Protein AF-A0A497SAX4-F1 (afdb_monomer)

Secondary structure (DSSP, 8-state):
-HHHHHHHHHHHHHHHHHHHHHHHHHHHHHHHHHHHS-S--TTTT-TTHHHHHHHHHHHHHHHHHHHHHHTT--

Foldseek 3Di:
DVVVVVVVVVVLLVVLVVVLVCVLPVQLVVLCVVVVDPDDDVQPPDPCSVVVSVVVNVVVSVVSVVVSVVVVSD

Nearest PDB structures (foldseek):
  8q8p-assembly1_A  TM=6.757E-01  e=1.293E-01  Thermochaetoides thermophila
  8q8q-assembly1_A  TM=6.923E-01  e=2.482E-01  Thermochaetoides thermophila

Structure (mmCIF, N/CA/C/O backbone):
data_AF-A0A497SAX4-F1
#
_entry.id   AF-A0A497SAX4-F1
#
loop_
_atom_site.group_PDB
_atom_site.id
_atom_site.type_symbol
_atom_site.label_atom_id
_atom_site.label_alt_id
_atom_site.label_comp_id
_atom_site.label_asym_id
_atom_site.label_entity_id
_atom_site.label_seq_id
_atom_site.pdbx_PDB_ins_code
_atom_site.Cartn_x
_atom_site.Cartn_y
_atom_site.Cartn_z
_atom_site.occupancy
_atom_site.B_iso_or_equiv
_atom_site.auth_seq_id
_atom_site.auth_comp_id
_atom_site.auth_asym_id
_atom_site.auth_atom_id
_atom_site.pdbx_PDB_model_num
ATOM 1 N N . GLU A 1 1 ? -12.327 -0.237 36.734 1.00 62.91 1 GLU A N 1
ATOM 2 C CA . GLU A 1 1 ? -12.494 -1.212 35.632 1.00 62.91 1 GLU A CA 1
ATOM 3 C C . GLU A 1 1 ? -13.056 -0.578 34.360 1.00 62.91 1 GLU A C 1
ATOM 5 O O . GLU A 1 1 ? -12.349 -0.586 33.363 1.00 62.91 1 GLU A O 1
ATOM 10 N N . ALA A 1 2 ? -14.219 0.092 34.391 1.00 70.38 2 ALA A N 1
ATOM 11 C CA . ALA A 1 2 ? -14.780 0.776 33.211 1.00 70.38 2 ALA A CA 1
ATOM 12 C C . ALA A 1 2 ? -13.837 1.817 32.558 1.00 70.38 2 ALA A C 1
ATOM 14 O O . ALA A 1 2 ? -13.699 1.836 31.339 1.00 70.38 2 ALA A O 1
ATOM 15 N N . TYR A 1 3 ? -13.121 2.635 33.344 1.00 68.50 3 TYR A N 1
ATOM 16 C CA . TYR A 1 3 ? -12.142 3.605 32.817 1.00 68.50 3 TYR A CA 1
ATOM 17 C C . TYR A 1 3 ? -10.975 2.944 32.070 1.00 68.50 3 TYR A C 1
ATOM 19 O O . TYR A 1 3 ? -10.560 3.424 31.016 1.00 68.50 3 TYR A O 1
ATOM 27 N N . SER A 1 4 ? -10.480 1.816 32.581 1.00 73.12 4 SER A N 1
ATOM 28 C CA . SER A 1 4 ? -9.405 1.052 31.948 1.00 73.12 4 SER A CA 1
ATOM 29 C C . SER A 1 4 ? -9.873 0.434 30.626 1.00 73.12 4 SER A C 1
ATOM 31 O O . SER A 1 4 ? -9.138 0.476 29.645 1.00 73.12 4 SER A O 1
ATOM 33 N N . THR A 1 5 ? -11.121 -0.046 30.547 1.00 71.19 5 THR A N 1
ATOM 34 C CA . THR A 1 5 ? -11.717 -0.562 29.301 1.00 71.19 5 THR A CA 1
ATOM 35 C C . THR A 1 5 ? -11.867 0.523 28.230 1.00 71.19 5 THR A C 1
ATOM 37 O O . THR A 1 5 ? -11.574 0.275 27.060 1.00 71.19 5 THR A O 1
ATOM 40 N N . VAL A 1 6 ? -12.274 1.740 28.609 1.00 74.19 6 VAL A N 1
ATOM 41 C CA . VAL A 1 6 ? -12.391 2.873 27.670 1.00 74.19 6 VAL A CA 1
ATOM 42 C C . VAL A 1 6 ? -11.010 3.301 27.161 1.00 74.19 6 VAL A C 1
ATOM 44 O O . VAL A 1 6 ? -10.839 3.519 25.960 1.00 74.19 6 VAL A O 1
ATOM 47 N N . LEU A 1 7 ? -10.003 3.350 28.039 1.00 76.88 7 LEU A N 1
ATOM 48 C CA . LEU A 1 7 ? -8.625 3.670 27.660 1.00 76.88 7 LEU A CA 1
ATOM 49 C C . LEU A 1 7 ? -8.037 2.623 26.698 1.00 76.88 7 LEU A C 1
ATOM 51 O O . LEU A 1 7 ? -7.508 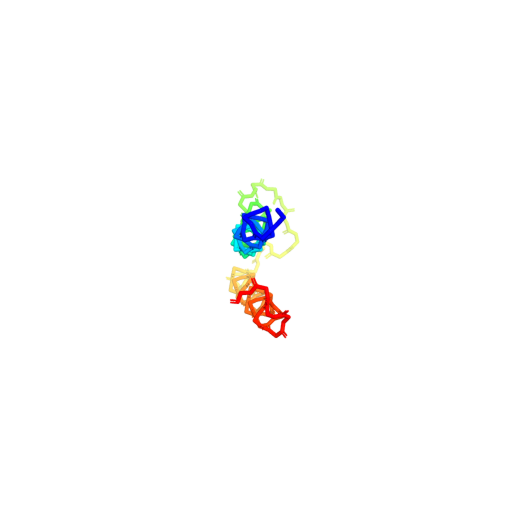2.986 25.647 1.00 76.88 7 LEU A O 1
ATOM 55 N N . SER A 1 8 ? -8.185 1.331 27.002 1.00 74.88 8 SER A N 1
ATOM 56 C CA . SER A 1 8 ? -7.713 0.242 26.136 1.00 74.88 8 SER A CA 1
ATOM 57 C C . SER A 1 8 ? -8.431 0.201 24.783 1.00 74.88 8 SER A C 1
ATOM 59 O O . SER A 1 8 ? -7.786 -0.051 23.766 1.00 74.88 8 SER A O 1
ATOM 61 N N . ASN A 1 9 ? -9.734 0.503 24.725 1.00 79.88 9 ASN A N 1
ATOM 62 C CA . ASN A 1 9 ? -10.465 0.600 23.455 1.00 79.88 9 ASN A CA 1
ATOM 63 C C . ASN A 1 9 ? -9.954 1.749 22.577 1.00 79.88 9 ASN A C 1
ATOM 65 O O . ASN A 1 9 ? -9.780 1.568 21.369 1.00 79.88 9 ASN A O 1
ATOM 69 N N . ASN A 1 10 ? -9.672 2.908 23.174 1.00 83.81 10 ASN A N 1
ATOM 70 C CA . ASN A 1 10 ? -9.118 4.050 22.448 1.00 83.81 10 ASN A CA 1
ATOM 71 C C . ASN A 1 10 ? -7.707 3.756 21.925 1.00 83.81 1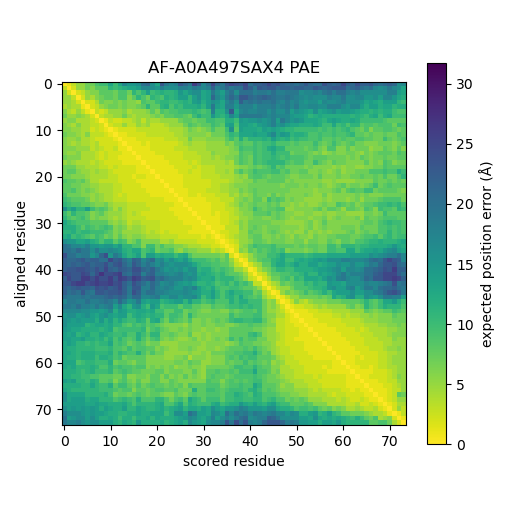0 ASN A C 1
ATOM 73 O O . ASN A 1 10 ? -7.420 4.031 20.761 1.00 83.81 10 ASN A O 1
ATOM 77 N N . LEU A 1 11 ? -6.859 3.120 22.736 1.00 83.25 11 LEU A N 1
ATOM 78 C CA . LEU A 1 11 ? -5.535 2.667 22.304 1.00 83.25 11 LEU A CA 1
ATOM 79 C C . LEU A 1 11 ? -5.627 1.656 21.155 1.00 83.25 11 LEU A C 1
ATOM 81 O O . LEU A 1 11 ? -4.922 1.799 20.161 1.00 83.25 11 LEU A O 1
ATOM 85 N N . ASN A 1 12 ? -6.537 0.681 21.230 1.00 83.31 12 ASN A N 1
ATOM 86 C CA . ASN A 1 12 ? -6.741 -0.291 20.155 1.00 83.31 12 ASN A CA 1
ATOM 87 C C . ASN A 1 12 ? -7.215 0.382 18.852 1.00 83.31 12 ASN A C 1
ATOM 89 O O . ASN A 1 12 ? -6.769 0.017 17.766 1.00 83.31 12 ASN A O 1
ATOM 93 N N . ARG A 1 13 ? -8.079 1.401 18.944 1.00 83.12 13 ARG A N 1
ATOM 94 C CA . ARG A 1 13 ? -8.510 2.194 17.782 1.00 83.12 13 ARG A CA 1
ATOM 95 C C . ARG A 1 13 ? -7.346 2.981 17.168 1.00 83.12 13 ARG A C 1
ATOM 97 O O . ARG A 1 13 ? -7.181 2.950 15.952 1.00 83.12 13 ARG A O 1
ATOM 104 N N . ILE A 1 14 ? -6.523 3.637 17.988 1.00 86.56 14 ILE A N 1
ATOM 105 C CA . ILE A 1 14 ? -5.352 4.394 17.515 1.00 86.56 14 ILE A CA 1
ATOM 106 C C . ILE A 1 14 ? -4.326 3.456 16.867 1.00 86.56 14 ILE A C 1
ATOM 108 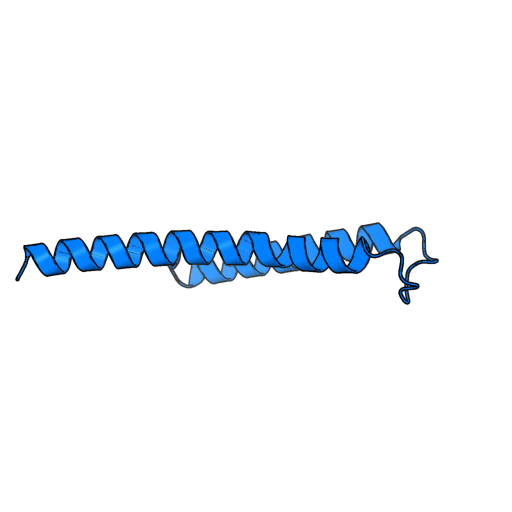O O . ILE A 1 14 ? -3.856 3.734 15.767 1.00 86.56 14 ILE A O 1
ATOM 112 N N . MET A 1 15 ? -4.021 2.318 17.493 1.00 86.38 15 MET A N 1
ATOM 113 C CA . MET A 1 15 ? -3.072 1.337 16.955 1.00 86.38 15 MET A CA 1
ATOM 114 C C . MET A 1 15 ? -3.532 0.769 15.611 1.00 86.38 15 MET A C 1
ATOM 116 O O . MET A 1 15 ? -2.715 0.627 14.700 1.00 86.38 15 MET A O 1
ATOM 120 N N . LYS A 1 16 ? -4.833 0.494 15.451 1.00 80.62 16 LYS A N 1
ATOM 121 C CA . LYS A 1 16 ? -5.409 0.071 14.166 1.00 80.62 16 LYS A CA 1
ATOM 122 C C . LYS A 1 16 ? -5.264 1.149 13.094 1.00 80.62 16 LYS A C 1
ATOM 124 O O . LYS A 1 16 ? -4.811 0.839 11.993 1.00 80.62 16 LYS A O 1
ATOM 129 N N . PHE A 1 17 ? -5.558 2.405 13.434 1.00 84.19 17 PHE A N 1
ATOM 130 C CA . PHE A 1 17 ? -5.406 3.531 12.514 1.00 84.19 17 PHE A CA 1
ATOM 131 C C . PHE A 1 17 ? -3.949 3.706 12.066 1.00 84.19 17 PHE A C 1
ATOM 133 O O . PHE A 1 17 ? -3.668 3.668 10.868 1.00 84.19 17 PHE A O 1
ATOM 140 N N . LEU A 1 18 ? -3.012 3.798 13.013 1.00 86.50 18 LEU A N 1
ATOM 141 C CA . LEU A 1 18 ? -1.589 3.972 12.712 1.00 86.50 18 LEU A CA 1
ATOM 142 C C . LEU A 1 18 ? -1.036 2.806 11.883 1.00 86.50 18 LEU A C 1
ATOM 144 O O . LEU A 1 18 ? -0.399 3.034 10.860 1.00 86.50 18 LEU A O 1
ATOM 148 N N . THR A 1 19 ? -1.349 1.563 12.261 1.00 86.56 19 THR A N 1
ATOM 149 C CA . THR A 1 19 ? -0.901 0.364 11.529 1.00 86.56 19 THR A CA 1
ATOM 150 C C . THR A 1 19 ? -1.437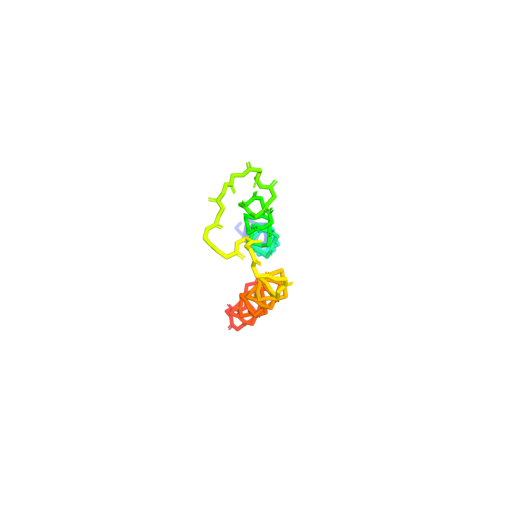 0.340 10.099 1.00 86.56 19 THR A C 1
ATOM 152 O O . THR A 1 19 ? -0.699 0.022 9.164 1.00 86.56 19 THR A O 1
ATOM 155 N N . SER A 1 20 ? -2.710 0.700 9.909 1.00 83.31 20 SER A N 1
ATOM 156 C CA . SER A 1 20 ? -3.315 0.770 8.578 1.00 83.31 20 SER A CA 1
ATOM 157 C C . SER A 1 20 ? -2.632 1.814 7.692 1.00 83.31 20 SER A C 1
ATOM 159 O O . SER A 1 20 ? -2.290 1.521 6.547 1.00 83.31 20 SER A O 1
ATOM 161 N N . MET A 1 21 ? -2.335 2.993 8.246 1.00 85.56 21 MET A N 1
ATOM 162 C CA . MET A 1 21 ? -1.657 4.074 7.537 1.00 85.56 21 MET A CA 1
ATOM 163 C C . MET A 1 21 ? -0.230 3.676 7.149 1.00 85.56 21 MET A C 1
ATOM 165 O O . MET A 1 21 ? 0.173 3.883 6.005 1.00 85.56 21 MET A O 1
ATOM 169 N N . THR A 1 22 ? 0.514 3.039 8.060 1.00 87.69 22 THR A N 1
ATOM 170 C CA . THR A 1 22 ? 1.856 2.519 7.768 1.00 87.69 22 THR A CA 1
ATOM 171 C C . THR A 1 22 ? 1.826 1.526 6.610 1.00 87.69 22 THR A C 1
ATOM 173 O O . THR A 1 22 ? 2.573 1.697 5.655 1.00 87.69 22 THR A O 1
ATOM 176 N N . ILE A 1 23 ? 0.934 0.532 6.632 1.00 85.25 23 ILE A N 1
ATOM 177 C CA . ILE A 1 23 ? 0.871 -0.498 5.581 1.00 85.25 23 ILE A CA 1
ATOM 178 C C . ILE A 1 23 ? 0.539 0.106 4.211 1.00 85.25 23 ILE A C 1
ATOM 180 O O . ILE A 1 23 ? 1.159 -0.269 3.213 1.00 85.25 23 ILE A O 1
ATOM 184 N N . ILE A 1 24 ? -0.389 1.066 4.162 1.00 82.81 24 ILE A N 1
ATOM 185 C CA . ILE A 1 24 ? -0.755 1.766 2.921 1.00 82.81 24 ILE A CA 1
ATOM 186 C C . ILE A 1 24 ? 0.446 2.532 2.341 1.00 82.81 24 ILE A C 1
ATOM 188 O O . ILE A 1 24 ? 0.630 2.535 1.125 1.00 82.81 24 ILE A O 1
ATOM 192 N N . LEU A 1 25 ? 1.279 3.145 3.189 1.00 84.88 25 LEU A N 1
ATOM 193 C CA . LEU A 1 25 ? 2.447 3.930 2.771 1.00 84.88 25 LEU A CA 1
ATOM 194 C C . LEU A 1 25 ? 3.682 3.069 2.455 1.00 84.88 25 LEU A C 1
ATOM 196 O O . LEU A 1 25 ? 4.449 3.394 1.547 1.00 84.88 25 LEU A O 1
ATOM 200 N N . THR A 1 26 ? 3.900 1.966 3.171 1.00 87.00 26 THR A N 1
ATOM 201 C CA . THR A 1 26 ? 5.107 1.140 3.023 1.00 87.00 26 THR A CA 1
ATOM 202 C C . THR A 1 26 ? 5.170 0.430 1.666 1.00 87.00 26 THR A C 1
ATOM 204 O O . THR A 1 26 ? 6.239 0.382 1.064 1.00 87.00 26 THR A O 1
ATOM 207 N N . ILE A 1 27 ? 4.049 -0.072 1.139 1.00 83.38 27 ILE A N 1
ATOM 208 C CA . ILE A 1 27 ? 4.012 -0.796 -0.148 1.00 83.38 27 ILE A CA 1
ATOM 209 C C . ILE A 1 27 ? 4.505 0.055 -1.336 1.00 83.38 27 ILE A C 1
ATOM 211 O O . ILE A 1 27 ? 5.457 -0.368 -1.998 1.00 83.38 27 ILE A O 1
ATOM 215 N N . PRO A 1 28 ? 3.932 1.243 -1.624 1.00 82.00 28 PRO A N 1
ATOM 216 C CA . PRO A 1 28 ? 4.422 2.085 -2.714 1.00 82.00 28 PRO A CA 1
ATOM 217 C C . PRO A 1 28 ? 5.865 2.541 -2.477 1.00 82.00 28 PRO A C 1
ATOM 219 O O . PRO A 1 28 ? 6.638 2.618 -3.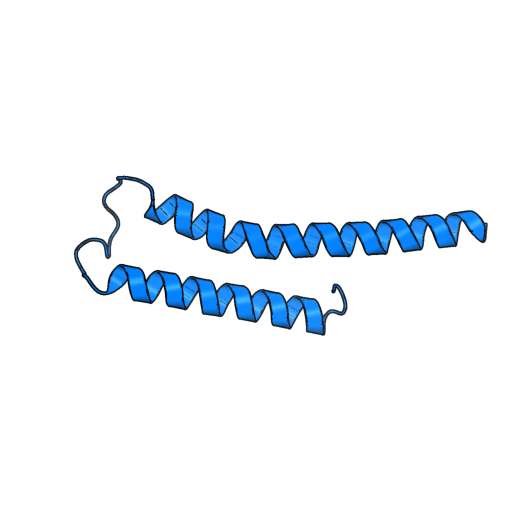428 1.00 82.00 28 PRO A O 1
ATOM 222 N N . THR A 1 29 ? 6.253 2.776 -1.219 1.00 85.75 29 THR A N 1
ATOM 223 C CA . THR A 1 29 ? 7.618 3.192 -0.862 1.00 85.75 29 THR A CA 1
ATOM 224 C C . THR A 1 29 ? 8.647 2.109 -1.183 1.00 85.75 29 THR A C 1
ATOM 226 O O . THR A 1 29 ? 9.678 2.416 -1.774 1.00 85.75 29 THR A O 1
ATOM 229 N N . ILE A 1 30 ? 8.373 0.839 -0.858 1.00 85.69 30 ILE A N 1
ATOM 230 C CA . ILE A 1 30 ? 9.273 -0.279 -1.186 1.00 85.69 30 ILE A CA 1
ATOM 231 C C . ILE A 1 30 ? 9.418 -0.416 -2.702 1.00 85.69 30 ILE A C 1
ATOM 233 O O . ILE A 1 30 ? 10.536 -0.521 -3.202 1.00 85.69 30 ILE A O 1
ATOM 237 N N . ILE A 1 31 ? 8.306 -0.377 -3.441 1.00 80.88 31 ILE A N 1
ATOM 238 C CA . ILE A 1 31 ? 8.345 -0.529 -4.900 1.00 80.88 31 ILE A CA 1
ATOM 239 C C . ILE A 1 31 ? 9.108 0.647 -5.531 1.00 80.88 31 ILE A C 1
ATOM 241 O O . ILE A 1 31 ? 10.000 0.430 -6.348 1.00 80.88 31 ILE A O 1
ATOM 245 N N . SER A 1 32 ? 8.837 1.881 -5.096 1.00 80.44 32 SER A N 1
ATOM 246 C CA . SER A 1 32 ? 9.576 3.067 -5.542 1.00 80.44 32 SER A CA 1
ATOM 247 C C . SER A 1 32 ? 11.059 3.013 -5.169 1.00 80.44 32 SER A C 1
ATOM 249 O O . SER A 1 32 ? 11.885 3.508 -5.928 1.00 80.44 32 SER A O 1
ATOM 251 N N . SER A 1 33 ? 11.410 2.437 -4.017 1.00 82.75 33 SER A N 1
ATOM 252 C CA . SER A 1 33 ? 12.799 2.303 -3.581 1.00 82.75 33 SER A CA 1
ATOM 253 C C . SER A 1 33 ? 13.559 1.303 -4.448 1.00 82.75 33 SER A C 1
ATOM 255 O O . SER A 1 33 ? 14.653 1.631 -4.889 1.00 82.75 33 SER A O 1
ATOM 257 N N . ILE A 1 34 ? 12.972 0.141 -4.757 1.00 78.56 34 ILE A N 1
ATOM 258 C CA . ILE A 1 34 ? 13.596 -0.876 -5.619 1.00 78.56 34 ILE A CA 1
ATOM 259 C C . ILE A 1 34 ? 13.818 -0.326 -7.033 1.00 78.56 34 ILE A C 1
ATOM 261 O O . ILE A 1 34 ? 14.916 -0.444 -7.566 1.00 78.56 34 ILE A O 1
ATOM 265 N N . TYR A 1 35 ? 12.809 0.322 -7.623 1.00 73.12 35 TYR A N 1
ATOM 266 C CA . TYR A 1 35 ? 12.915 0.889 -8.975 1.00 73.12 35 TYR A CA 1
ATOM 267 C C . TYR A 1 35 ? 13.657 2.233 -9.043 1.00 73.12 35 TYR A C 1
ATOM 269 O O . TYR A 1 35 ? 13.995 2.685 -10.133 1.00 73.12 35 TYR A O 1
ATOM 277 N N . GLY A 1 36 ? 13.925 2.871 -7.901 1.00 69.69 36 GLY A N 1
ATOM 278 C CA . GLY A 1 36 ? 14.785 4.053 -7.796 1.00 69.69 36 GLY A CA 1
ATOM 279 C C . GLY A 1 36 ? 16.270 3.718 -7.619 1.00 69.69 36 GLY A C 1
ATOM 280 O O . GLY A 1 36 ? 17.113 4.614 -7.680 1.00 69.69 36 GLY A O 1
ATOM 281 N N . MET A 1 37 ? 16.615 2.446 -7.394 1.00 75.81 37 MET A N 1
ATOM 282 C CA . MET A 1 37 ? 18.008 2.013 -7.344 1.00 75.81 37 MET A CA 1
ATOM 283 C C . MET A 1 37 ? 18.598 2.017 -8.758 1.00 75.81 37 MET A C 1
ATOM 285 O O . MET A 1 37 ? 18.031 1.434 -9.676 1.00 75.81 37 MET A O 1
ATOM 289 N N . ASN A 1 38 ? 19.774 2.631 -8.926 1.00 65.94 38 ASN A N 1
ATOM 290 C CA . ASN A 1 38 ? 20.547 2.636 -10.179 1.00 65.94 38 ASN A CA 1
ATOM 291 C C . ASN A 1 38 ? 21.194 1.260 -10.464 1.00 65.94 38 ASN A C 1
ATOM 293 O O . ASN A 1 38 ? 22.381 1.170 -10.772 1.00 65.94 38 ASN A O 1
ATOM 297 N N . VAL A 1 39 ? 20.438 0.177 -10.290 1.00 67.88 39 VAL A N 1
ATOM 298 C CA . VAL A 1 39 ? 20.861 -1.207 -10.515 1.00 67.88 39 VAL A CA 1
ATOM 299 C C . VAL A 1 39 ? 20.097 -1.732 -11.724 1.00 67.88 39 VAL A C 1
ATOM 301 O O . VAL A 1 39 ? 18.898 -1.497 -11.837 1.00 67.88 39 VAL A O 1
ATOM 304 N N . GLY A 1 40 ? 20.797 -2.433 -12.619 1.00 63.09 40 GLY A N 1
ATOM 305 C CA . GLY A 1 40 ? 20.218 -3.029 -13.823 1.00 63.09 40 GLY A CA 1
ATOM 306 C C . GLY A 1 40 ? 19.078 -3.988 -13.485 1.00 63.09 40 GLY A C 1
ATOM 307 O O . GLY A 1 40 ? 19.335 -5.117 -13.068 1.00 63.09 40 GLY A O 1
ATOM 308 N N . LEU A 1 41 ? 17.833 -3.544 -13.644 1.00 65.88 41 LEU A N 1
ATOM 309 C CA . LEU A 1 41 ? 16.646 -4.358 -13.384 1.00 65.88 41 LEU A CA 1
ATOM 310 C C . LEU A 1 41 ? 16.147 -4.994 -14.693 1.00 65.88 41 LEU A C 1
ATOM 312 O O . LEU A 1 41 ? 16.053 -4.311 -15.718 1.00 65.88 41 LEU A O 1
ATOM 316 N N . PRO A 1 42 ? 15.762 -6.282 -14.694 1.00 57.16 42 PRO A N 1
ATOM 317 C CA . PRO A 1 42 ? 15.032 -6.853 -15.820 1.00 57.16 42 PRO A CA 1
ATOM 318 C C . PRO A 1 42 ? 13.696 -6.100 -15.952 1.00 57.16 42 PRO A C 1
ATOM 320 O O . PRO A 1 42 ? 12.951 -6.059 -14.980 1.00 57.16 42 PRO A O 1
ATOM 323 N N . LEU A 1 43 ? 13.424 -5.506 -17.129 1.00 60.31 43 LEU A N 1
ATOM 324 C CA . LEU A 1 43 ? 12.364 -4.521 -17.488 1.00 60.31 43 LEU A CA 1
ATOM 325 C C . LEU A 1 43 ? 12.840 -3.068 -17.679 1.00 60.31 43 LEU A C 1
ATOM 327 O O . LEU A 1 43 ? 12.060 -2.259 -18.172 1.00 60.31 43 LEU A O 1
ATOM 331 N N . GLN A 1 44 ? 14.094 -2.720 -17.386 1.00 61.03 44 GLN A N 1
ATOM 332 C CA . GLN A 1 44 ? 14.573 -1.332 -17.493 1.00 61.03 44 GLN A CA 1
ATOM 333 C C . GLN A 1 44 ? 14.641 -0.784 -18.935 1.00 61.03 44 GLN A C 1
ATOM 335 O O . GLN A 1 44 ? 14.545 0.423 -19.133 1.00 61.03 44 GLN A O 1
ATOM 340 N N . GLU A 1 45 ? 14.756 -1.649 -19.948 1.00 65.25 45 GLU A N 1
ATOM 341 C CA . GLU A 1 45 ? 14.839 -1.231 -21.359 1.00 65.25 45 GLU A CA 1
ATOM 342 C C . GLU A 1 45 ? 13.480 -0.946 -22.014 1.00 65.25 45 GLU A C 1
ATOM 344 O O . GLU A 1 45 ? 13.425 -0.373 -23.102 1.00 65.25 45 GLU A O 1
ATOM 349 N N . ASN A 1 46 ? 12.365 -1.334 -21.382 1.00 66.50 46 ASN A N 1
ATOM 350 C CA . ASN A 1 46 ? 11.048 -1.115 -21.968 1.00 66.50 46 ASN A CA 1
ATOM 351 C C . ASN A 1 46 ? 10.492 0.253 -21.522 1.00 66.50 46 ASN A C 1
ATOM 353 O O . ASN A 1 46 ? 10.237 0.432 -20.328 1.00 66.50 46 ASN A O 1
ATOM 357 N N . PRO A 1 47 ? 10.220 1.203 -22.438 1.00 68.62 47 PRO A N 1
ATOM 358 C CA . PRO A 1 47 ? 9.675 2.519 -22.085 1.00 68.62 47 PRO A CA 1
ATOM 359 C C . PRO A 1 47 ? 8.311 2.445 -21.372 1.00 68.62 47 PRO A C 1
ATOM 361 O O . PRO A 1 47 ? 7.921 3.389 -20.687 1.00 68.62 47 PRO A O 1
ATOM 364 N N . ALA A 1 48 ? 7.595 1.319 -21.481 1.00 73.25 48 ALA A N 1
ATOM 365 C CA . ALA A 1 48 ? 6.337 1.082 -20.774 1.00 73.25 48 ALA A CA 1
ATOM 366 C C . ALA A 1 48 ? 6.501 0.503 -19.352 1.00 73.25 48 ALA A C 1
ATOM 368 O O . ALA A 1 48 ? 5.516 0.433 -18.616 1.00 73.25 48 ALA A O 1
ATOM 369 N N . ALA A 1 49 ? 7.706 0.095 -18.931 1.00 71.69 49 ALA A N 1
ATOM 370 C CA . ALA A 1 49 ? 7.930 -0.545 -17.629 1.00 71.69 49 ALA A CA 1
ATOM 371 C C . ALA A 1 49 ? 7.475 0.332 -16.456 1.00 71.69 49 ALA A C 1
ATOM 373 O O . ALA A 1 49 ? 6.818 -0.155 -15.538 1.00 71.69 49 ALA A O 1
ATOM 374 N N . PHE A 1 50 ? 7.720 1.641 -16.539 1.00 73.19 50 PHE A N 1
ATOM 375 C CA . PHE A 1 50 ? 7.259 2.618 -15.553 1.00 73.19 50 PHE A CA 1
ATOM 376 C C . PHE A 1 50 ? 5.734 2.589 -15.353 1.00 73.19 50 PHE A C 1
ATOM 378 O O . PHE A 1 50 ? 5.252 2.568 -14.219 1.00 73.19 50 PHE A O 1
ATOM 385 N N . PHE A 1 51 ? 4.965 2.510 -16.444 1.00 78.56 51 PHE A N 1
ATOM 386 C CA . PHE A 1 51 ? 3.503 2.452 -16.385 1.00 78.56 51 PHE A CA 1
ATOM 387 C C . PHE A 1 51 ? 3.001 1.140 -15.777 1.00 78.56 51 PHE A C 1
ATOM 389 O O . PHE A 1 51 ? 2.071 1.169 -14.971 1.00 78.56 51 PHE A O 1
ATOM 396 N N . TYR A 1 52 ? 3.633 0.005 -16.093 1.00 80.62 52 TYR A N 1
ATOM 397 C CA . TYR A 1 52 ? 3.283 -1.282 -15.482 1.00 80.62 52 TYR A CA 1
ATOM 398 C C . TYR A 1 52 ? 3.522 -1.289 -13.970 1.00 80.62 52 TYR A C 1
ATOM 400 O O . TYR A 1 52 ? 2.688 -1.797 -13.221 1.00 80.62 52 TYR A O 1
ATOM 408 N N . ILE A 1 53 ? 4.623 -0.692 -13.512 1.00 80.00 53 ILE A N 1
ATOM 409 C CA . ILE A 1 53 ? 4.961 -0.603 -12.086 1.00 80.00 53 ILE A CA 1
ATOM 410 C C . ILE A 1 53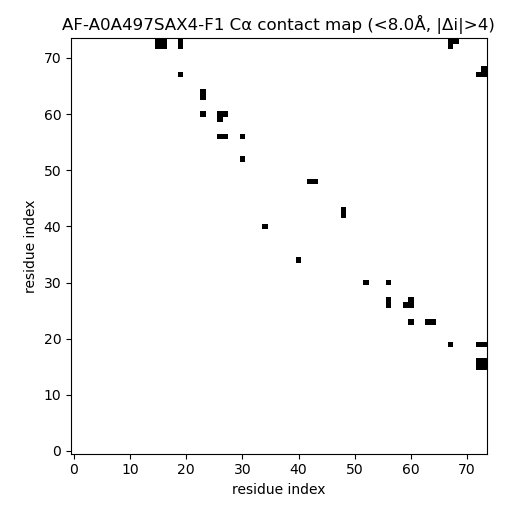 ? 3.964 0.294 -11.354 1.00 80.00 53 ILE A C 1
ATOM 412 O O . ILE A 1 53 ? 3.436 -0.103 -10.318 1.00 80.00 53 ILE A O 1
ATOM 416 N N . ILE A 1 54 ? 3.651 1.471 -11.903 1.00 81.94 54 ILE A N 1
ATOM 417 C CA . ILE A 1 54 ? 2.638 2.367 -11.328 1.00 81.94 54 ILE A CA 1
ATOM 418 C C . ILE A 1 54 ? 1.276 1.684 -11.258 1.00 81.94 54 ILE A C 1
ATOM 420 O O . ILE A 1 54 ? 0.598 1.768 -10.233 1.00 81.94 54 ILE A O 1
ATOM 424 N N . PHE A 1 55 ? 0.882 0.983 -12.321 1.00 85.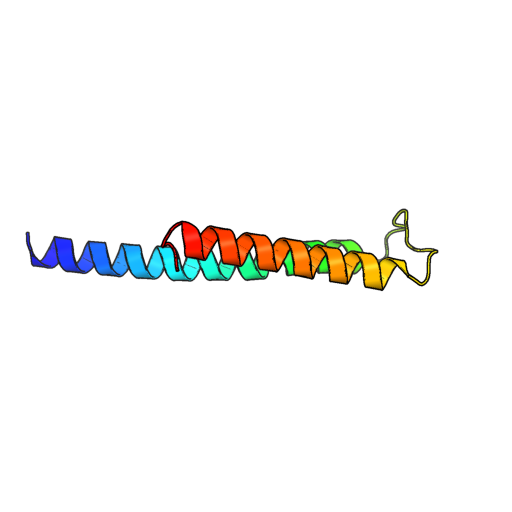81 55 PHE A N 1
ATOM 425 C CA . PHE A 1 55 ? -0.373 0.244 -12.345 1.00 85.81 55 PHE A CA 1
ATOM 426 C C . PHE A 1 55 ? -0.394 -0.860 -11.279 1.00 85.81 55 PHE A C 1
ATOM 428 O O . PHE A 1 55 ? -1.364 -0.966 -10.531 1.00 85.81 55 PHE A O 1
ATOM 435 N N . LEU A 1 56 ? 0.695 -1.625 -11.137 1.00 84.75 56 LEU A N 1
ATOM 436 C CA . LEU A 1 56 ? 0.841 -2.643 -10.095 1.00 84.75 56 LEU A CA 1
ATOM 437 C C . LEU A 1 56 ? 0.724 -2.030 -8.690 1.00 84.75 56 LEU A C 1
ATOM 439 O O . LEU A 1 56 ? -0.018 -2.552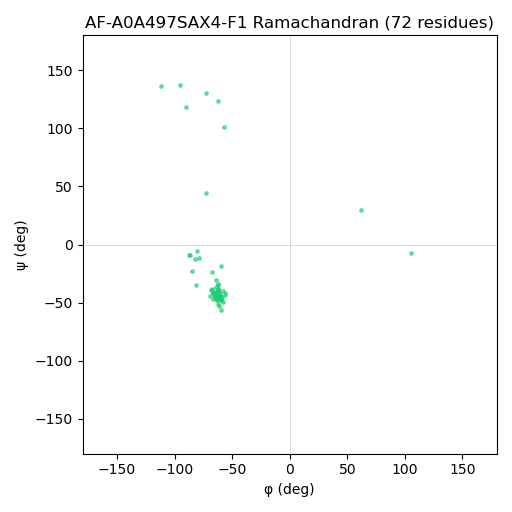 -7.858 1.00 84.75 56 LEU A O 1
ATOM 443 N N . ILE A 1 57 ? 1.409 -0.910 -8.436 1.00 84.00 57 ILE A N 1
ATOM 444 C CA . ILE A 1 57 ? 1.350 -0.189 -7.157 1.00 84.00 57 ILE A CA 1
ATOM 445 C C . ILE A 1 57 ? -0.084 0.254 -6.857 1.00 84.00 57 ILE A C 1
ATOM 447 O O . ILE A 1 57 ? -0.568 0.036 -5.746 1.00 84.00 57 ILE A O 1
ATOM 451 N N . LEU A 1 58 ? -0.770 0.856 -7.832 1.00 86.44 58 LEU A N 1
ATOM 452 C CA . LEU A 1 58 ? -2.149 1.320 -7.678 1.00 86.44 58 LEU A CA 1
ATOM 453 C C . LEU A 1 58 ? -3.103 0.166 -7.374 1.00 86.44 58 LEU A C 1
ATOM 455 O O . LEU A 1 58 ? -3.905 0.261 -6.443 1.00 86.44 58 LEU A O 1
ATOM 459 N N . VAL A 1 59 ? -2.989 -0.940 -8.112 1.00 89.81 59 VAL A N 1
ATOM 460 C CA . VAL A 1 59 ? -3.809 -2.134 -7.885 1.00 89.81 59 VAL A CA 1
ATOM 461 C C . VAL A 1 59 ? -3.541 -2.695 -6.491 1.00 89.81 59 VAL A C 1
ATOM 463 O O . VAL A 1 59 ? -4.490 -2.856 -5.723 1.00 89.81 59 VAL A O 1
ATOM 466 N N . MET A 1 60 ? -2.277 -2.919 -6.119 1.00 84.06 60 MET A N 1
ATOM 467 C CA . MET A 1 60 ? -1.919 -3.453 -4.800 1.00 84.06 60 MET A CA 1
ATOM 468 C C . MET A 1 60 ? -2.374 -2.540 -3.658 1.00 84.06 60 MET A C 1
ATOM 470 O O . MET A 1 60 ? -2.952 -3.026 -2.686 1.00 84.06 60 MET A O 1
ATOM 474 N N . SER A 1 61 ? -2.171 -1.227 -3.785 1.00 84.06 61 SER A N 1
ATOM 475 C CA . SER A 1 61 ? -2.619 -0.247 -2.793 1.00 84.06 61 SER A CA 1
ATOM 476 C C . SER A 1 61 ? -4.146 -0.261 -2.652 1.00 84.06 61 SER A C 1
ATOM 478 O O . SER A 1 61 ? -4.656 -0.361 -1.535 1.00 84.06 61 SER A O 1
ATOM 480 N N . SER A 1 62 ? -4.888 -0.281 -3.768 1.00 85.19 62 SER A N 1
ATOM 481 C CA . SER A 1 62 ? -6.356 -0.348 -3.744 1.00 85.19 62 SER A CA 1
ATOM 482 C C . SER A 1 62 ? -6.874 -1.633 -3.090 1.00 85.19 62 SER A C 1
ATOM 484 O O . SER A 1 62 ? -7.782 -1.578 -2.261 1.00 85.19 62 SER A O 1
ATOM 486 N N . VAL A 1 63 ? -6.258 -2.785 -3.387 1.00 87.62 63 VAL A N 1
ATOM 487 C CA . VAL A 1 63 ? -6.624 -4.079 -2.796 1.00 87.62 63 VAL A CA 1
ATOM 488 C C . VAL A 1 63 ? -6.387 -4.053 -1.290 1.00 87.62 63 VAL A C 1
ATOM 490 O O . VAL A 1 63 ? -7.262 -4.473 -0.532 1.00 87.62 63 VAL A O 1
ATOM 493 N N . MET A 1 64 ? -5.254 -3.508 -0.837 1.00 80.81 64 MET A N 1
ATOM 494 C CA . MET A 1 64 ? -4.964 -3.359 0.591 1.00 80.81 64 MET A CA 1
ATOM 495 C C . MET A 1 64 ? -6.015 -2.492 1.287 1.00 80.81 64 MET A C 1
ATOM 497 O O . MET A 1 64 ? -6.556 -2.902 2.314 1.00 80.81 64 MET A O 1
ATOM 501 N N . VAL A 1 65 ? -6.348 -1.331 0.714 1.00 82.31 65 VAL A N 1
ATOM 502 C CA . VAL A 1 65 ? -7.372 -0.428 1.264 1.00 82.31 65 VAL A CA 1
ATOM 503 C C . VAL A 1 65 ? -8.724 -1.138 1.360 1.00 82.31 65 VAL A C 1
ATOM 505 O O . VAL A 1 65 ? -9.355 -1.116 2.417 1.00 82.31 65 VAL A O 1
ATOM 508 N N . VAL A 1 66 ? -9.143 -1.852 0.312 1.00 84.62 66 VAL A N 1
ATOM 509 C CA . VAL A 1 66 ? -10.399 -2.622 0.311 1.00 84.62 66 VAL A CA 1
ATOM 510 C C . VAL A 1 66 ? -10.391 -3.722 1.378 1.00 84.62 66 VAL A C 1
ATOM 512 O O . VAL A 1 66 ? -11.396 -3.912 2.066 1.00 84.62 66 VAL A O 1
ATOM 515 N N . VAL A 1 67 ? -9.277 -4.437 1.558 1.00 83.50 67 VAL A N 1
ATOM 516 C CA . VAL A 1 67 ? -9.142 -5.473 2.598 1.00 83.50 67 VAL A CA 1
ATOM 517 C C . VAL A 1 67 ? -9.218 -4.868 4.002 1.00 83.50 67 VAL A C 1
ATOM 519 O O . VAL A 1 67 ? -9.888 -5.433 4.870 1.00 83.50 67 VAL A O 1
ATOM 522 N N . PHE A 1 68 ? -8.575 -3.723 4.231 1.00 77.81 68 PHE A N 1
ATOM 523 C CA . PHE A 1 68 ? -8.589 -3.032 5.522 1.00 77.81 68 PHE A CA 1
ATOM 524 C C . PHE A 1 68 ? -9.977 -2.496 5.891 1.00 77.81 68 PHE A C 1
ATOM 526 O O . PHE A 1 68 ? -10.407 -2.684 7.033 1.00 77.81 68 PHE A O 1
ATOM 533 N N . ILE A 1 69 ? -10.702 -1.929 4.919 1.00 77.69 69 ILE A N 1
ATOM 534 C CA . ILE A 1 69 ? -12.100 -1.499 5.085 1.00 77.69 69 ILE A CA 1
ATOM 535 C C . ILE A 1 69 ? -12.996 -2.711 5.372 1.00 77.69 69 ILE A C 1
ATOM 537 O O . ILE A 1 69 ? -13.779 -2.701 6.319 1.00 77.69 69 ILE A O 1
ATOM 541 N N . ARG A 1 70 ? -12.859 -3.809 4.612 1.00 79.12 70 ARG A N 1
ATOM 542 C CA . ARG A 1 70 ? -13.669 -5.025 4.826 1.00 79.12 70 ARG A CA 1
ATOM 543 C C . ARG A 1 70 ? -13.427 -5.690 6.177 1.00 79.12 70 ARG A C 1
ATOM 545 O O . ARG A 1 70 ? -14.340 -6.309 6.714 1.00 79.12 70 ARG A O 1
ATOM 552 N N . L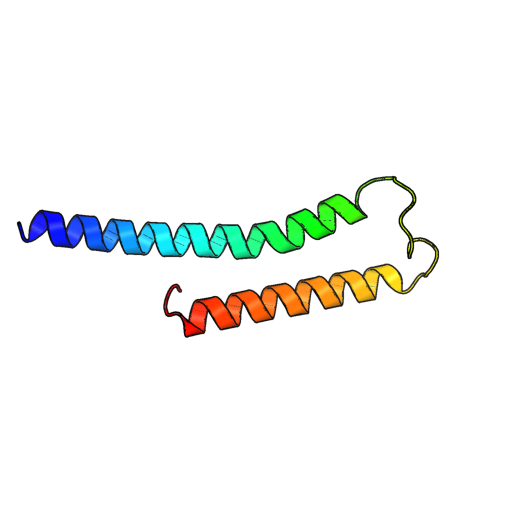YS A 1 71 ? -12.218 -5.579 6.730 1.00 76.62 71 LYS A N 1
ATOM 553 C CA . LYS A 1 71 ? -11.903 -6.085 8.074 1.00 76.62 71 LYS A CA 1
ATOM 554 C C . LYS A 1 71 ? -12.341 -5.143 9.203 1.00 76.62 71 LYS A C 1
ATOM 556 O O . LYS A 1 71 ? -12.203 -5.533 10.362 1.00 76.62 71 LYS A O 1
ATOM 561 N N . GLY A 1 72 ? -12.845 -3.940 8.907 1.00 67.56 72 GLY A N 1
ATOM 562 C CA . GLY A 1 72 ? -13.213 -2.941 9.918 1.00 67.56 72 GLY A CA 1
ATOM 563 C C . GLY A 1 72 ? -12.018 -2.483 10.761 1.00 67.56 72 GLY A C 1
ATOM 564 O O . GLY A 1 72 ? -12.152 -2.218 11.959 1.00 67.56 72 GLY A O 1
ATOM 565 N N . TRP A 1 73 ? -10.816 -2.510 10.174 1.00 62.12 73 TRP A N 1
ATOM 566 C CA . TRP A 1 73 ? -9.602 -1.982 10.809 1.00 62.12 73 TRP A CA 1
ATOM 567 C C . TRP A 1 73 ? -9.460 -0.473 10.578 1.00 62.12 73 TRP A C 1
ATOM 569 O O . TRP A 1 73 ? -8.812 0.195 11.381 1.00 62.12 73 TRP A O 1
ATOM 579 N N . ILE A 1 74 ? -10.100 0.027 9.517 1.00 58.47 74 ILE A N 1
ATOM 580 C CA . ILE A 1 74 ? -10.359 1.434 9.191 1.00 58.47 74 ILE A CA 1
ATOM 581 C C . ILE A 1 74 ? -11.876 1.606 9.210 1.00 58.47 74 ILE A C 1
ATOM 583 O O . ILE A 1 74 ? -12.342 2.595 9.814 1.00 58.47 74 ILE A O 1
#

Radius of gyration: 18.16 Å; Cα contacts (8 Å, |Δi|>4): 23; chains: 1; bounding box: 36×11×58 Å

Solvent-accessible surface area (backbone atoms only — not comparable to full-atom values): 4279 Å² total; per-residue (Å²): 108,70,69,58,54,54,50,52,51,51,50,53,52,50,52,34,45,52,52,52,52,49,57,63,52,47,56,54,49,52,55,52,51,62,73,65,43,97,58,97,51,95,58,71,88,45,89,59,40,65,58,54,52,52,50,50,43,51,51,53,47,51,52,51,52,54,52,37,51,74,68,65,52,103

Mean predicted aligned error: 8.85 Å

Sequence (74 aa):
EAYSTVLSNNLNRIMKFLTSMTIILTIPTIISSIYGMNVGLPLQENPAAFFYIIFLILVMSSVMVVVFIRKGWI

pLDDT: mean 77.76, std 8.36, range [57.16, 89.81]